Protein AF-A0A1F8QC48-F1 (afdb_monomer)

pLDDT: mean 89.79, std 5.6, range [53.59, 96.19]

Structure (mmCIF, N/CA/C/O backbone):
data_AF-A0A1F8QC48-F1
#
_entry.id   AF-A0A1F8QC48-F1
#
loop_
_atom_site.group_PDB
_atom_site.id
_atom_site.type_symbol
_atom_site.label_atom_id
_atom_site.label_alt_id
_atom_site.label_comp_id
_atom_site.label_asym_id
_atom_site.label_entity_id
_atom_site.label_seq_id
_atom_site.pdbx_PDB_ins_code
_atom_site.Cartn_x
_atom_site.Cartn_y
_atom_site.Cartn_z
_atom_site.occupancy
_atom_site.B_iso_or_equiv
_atom_site.auth_seq_id
_atom_site.auth_comp_id
_atom_site.auth_asym_id
_atom_site.auth_atom_id
_atom_site.pdbx_PDB_model_num
ATOM 1 N N . MET A 1 1 ? 34.885 3.445 -23.510 1.00 74.31 1 MET A N 1
ATOM 2 C CA . MET A 1 1 ? 33.562 4.084 -23.709 1.00 74.31 1 MET A CA 1
ATOM 3 C C . MET A 1 1 ? 32.478 3.073 -24.097 1.00 74.31 1 MET A C 1
ATOM 5 O O . MET A 1 1 ? 31.493 2.992 -23.378 1.00 74.31 1 MET A O 1
ATOM 9 N N . ARG A 1 2 ? 32.655 2.241 -25.141 1.00 81.25 2 ARG A N 1
ATOM 10 C CA . ARG A 1 2 ? 31.652 1.218 -25.532 1.00 81.25 2 ARG A CA 1
ATOM 11 C C . ARG A 1 2 ? 31.274 0.225 -24.419 1.00 81.25 2 ARG A C 1
ATOM 13 O O . ARG A 1 2 ? 30.098 -0.061 -24.255 1.00 81.25 2 ARG A O 1
ATOM 20 N N . LEU A 1 3 ? 32.240 -0.236 -23.617 1.00 87.62 3 LEU A N 1
ATOM 21 C CA . LEU A 1 3 ? 31.975 -1.124 -22.472 1.00 87.62 3 LEU A CA 1
ATOM 22 C C . LEU A 1 3 ? 31.043 -0.471 -21.433 1.00 87.62 3 LEU A C 1
ATOM 24 O O . LEU A 1 3 ? 30.074 -1.085 -21.007 1.0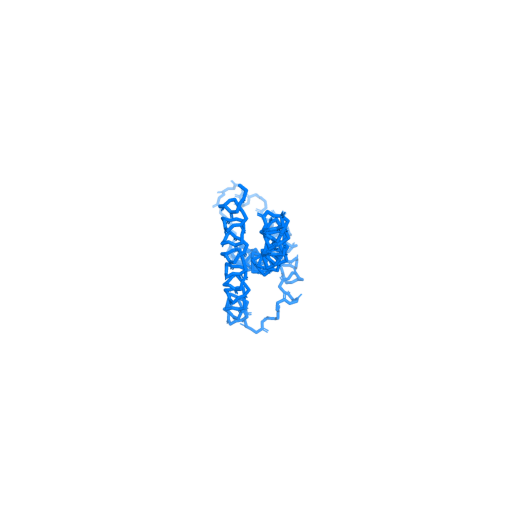0 87.62 3 LEU A O 1
ATOM 28 N N . LEU A 1 4 ? 31.294 0.797 -21.081 1.00 87.12 4 LEU A N 1
ATOM 29 C CA . LEU A 1 4 ? 30.434 1.564 -20.171 1.00 87.12 4 LEU A CA 1
ATOM 30 C C . LEU A 1 4 ? 29.016 1.715 -20.730 1.00 87.12 4 LEU A C 1
ATOM 32 O O . LEU A 1 4 ? 28.053 1.552 -19.993 1.00 87.12 4 LEU A O 1
ATOM 36 N N . ALA A 1 5 ? 28.881 1.961 -22.035 1.00 87.50 5 ALA A N 1
ATOM 37 C CA . ALA A 1 5 ? 27.582 2.058 -22.692 1.00 87.50 5 ALA A CA 1
ATOM 38 C C . ALA A 1 5 ? 26.765 0.759 -22.571 1.00 87.50 5 ALA A C 1
ATOM 40 O O . ALA A 1 5 ? 25.574 0.801 -22.273 1.00 87.50 5 ALA A O 1
ATOM 41 N N . VAL A 1 6 ? 27.418 -0.394 -22.753 1.00 90.62 6 VAL A N 1
ATOM 42 C CA . VAL A 1 6 ? 26.791 -1.714 -22.594 1.00 90.62 6 VAL A CA 1
ATOM 43 C C . VAL A 1 6 ? 26.379 -1.961 -21.144 1.00 90.62 6 VAL A C 1
ATOM 45 O O . VAL A 1 6 ? 25.253 -2.388 -20.906 1.00 90.62 6 VAL A O 1
ATOM 48 N N . ILE A 1 7 ? 27.238 -1.630 -20.175 1.00 92.19 7 ILE A N 1
ATOM 49 C CA . ILE A 1 7 ? 26.915 -1.757 -18.744 1.00 92.19 7 ILE A CA 1
ATOM 50 C C . ILE A 1 7 ? 25.687 -0.908 -18.388 1.00 92.19 7 ILE A C 1
ATOM 52 O O . ILE A 1 7 ? 24.760 -1.410 -17.759 1.00 92.19 7 ILE A O 1
ATOM 56 N N . VAL A 1 8 ? 25.639 0.348 -18.838 1.00 91.56 8 VAL A N 1
ATOM 57 C CA . VAL A 1 8 ? 24.503 1.254 -18.596 1.00 91.56 8 VAL A CA 1
ATOM 58 C C . VAL A 1 8 ? 23.207 0.706 -19.204 1.00 91.56 8 VAL A C 1
ATOM 60 O O . VAL A 1 8 ? 22.168 0.738 -18.547 1.00 91.56 8 VAL A O 1
ATOM 63 N N . MET A 1 9 ? 23.260 0.142 -20.417 1.00 90.88 9 MET A N 1
ATOM 64 C CA . MET A 1 9 ? 22.090 -0.493 -21.037 1.00 90.88 9 MET A CA 1
ATOM 65 C C . MET A 1 9 ? 21.607 -1.725 -20.261 1.00 90.88 9 MET A C 1
ATOM 67 O O . MET A 1 9 ? 20.402 -1.899 -20.102 1.00 90.88 9 MET A O 1
ATOM 71 N N . ILE A 1 10 ? 22.520 -2.562 -19.757 1.00 94.31 10 ILE A N 1
ATOM 72 C CA . ILE A 1 10 ? 22.164 -3.747 -18.958 1.00 94.31 10 ILE A CA 1
ATOM 73 C C . ILE A 1 10 ? 21.507 -3.334 -17.639 1.00 94.31 10 ILE A C 1
ATOM 75 O O . ILE A 1 10 ? 20.478 -3.898 -17.277 1.00 94.31 10 ILE A O 1
ATOM 79 N N . ILE A 1 11 ? 22.061 -2.333 -16.947 1.00 93.75 11 ILE A N 1
ATOM 80 C CA . ILE A 1 11 ? 21.463 -1.800 -15.714 1.00 93.75 11 ILE A CA 1
ATOM 81 C C . ILE A 1 11 ? 20.065 -1.248 -16.011 1.00 93.75 11 ILE A C 1
ATOM 83 O O . ILE A 1 11 ? 19.123 -1.575 -15.299 1.00 93.75 11 ILE A O 1
ATOM 87 N N . GLY A 1 12 ? 19.906 -0.488 -17.100 1.00 93.44 12 GLY A N 1
ATOM 88 C CA . GLY A 1 12 ? 18.601 0.024 -17.514 1.00 93.44 12 GLY A CA 1
ATOM 89 C C . GLY A 1 12 ? 17.578 -1.083 -17.782 1.00 93.44 12 GLY A C 1
ATOM 90 O O . GLY A 1 12 ? 16.456 -1.016 -17.285 1.00 93.44 12 GLY A O 1
ATOM 91 N N . LEU A 1 13 ? 17.970 -2.142 -18.498 1.00 94.62 13 LEU A N 1
ATOM 92 C CA . LEU A 1 13 ? 17.116 -3.313 -18.729 1.00 94.62 13 LEU A CA 1
ATOM 93 C C . LEU A 1 13 ? 16.735 -4.015 -17.421 1.00 94.62 13 LEU A C 1
ATOM 95 O O . LEU A 1 13 ? 15.569 -4.358 -17.236 1.00 94.62 13 LEU A O 1
ATOM 99 N N . ALA A 1 14 ? 17.689 -4.199 -16.507 1.00 94.88 14 ALA A N 1
ATOM 100 C CA . ALA A 1 14 ? 17.424 -4.797 -15.202 1.00 94.88 14 ALA A CA 1
ATOM 101 C C . ALA A 1 14 ? 16.421 -3.961 -14.388 1.00 94.88 14 ALA A C 1
ATOM 103 O O . ALA A 1 14 ? 15.485 -4.525 -13.824 1.00 94.88 14 ALA A O 1
ATOM 104 N N . SER A 1 15 ? 16.553 -2.630 -14.388 1.00 94.06 15 SER A N 1
ATOM 105 C CA . SER A 1 15 ? 15.592 -1.722 -13.747 1.00 94.06 15 SER A CA 1
ATOM 106 C C . SER A 1 15 ? 14.190 -1.835 -14.349 1.00 94.06 15 SER A C 1
ATOM 108 O O . SER A 1 15 ? 13.222 -1.905 -13.601 1.00 94.06 15 SER A O 1
ATOM 110 N N . VAL A 1 16 ? 14.056 -1.945 -15.678 1.00 95.06 16 VAL A N 1
ATOM 111 C CA . VAL A 1 16 ? 12.740 -2.161 -16.313 1.00 95.06 16 VAL A CA 1
ATOM 112 C C . VAL A 1 16 ? 12.116 -3.479 -15.857 1.00 95.06 16 VAL A C 1
ATOM 114 O O . VAL A 1 16 ? 10.941 -3.505 -15.493 1.00 95.06 16 VAL A O 1
ATOM 117 N N . VAL A 1 17 ? 12.888 -4.571 -15.852 1.00 95.44 17 VAL A N 1
ATOM 118 C CA . VAL A 1 17 ? 12.397 -5.889 -15.418 1.00 95.44 17 VAL A CA 1
ATOM 119 C C . VAL A 1 17 ? 11.942 -5.847 -13.960 1.00 95.44 17 VAL A C 1
ATOM 121 O O . VAL A 1 17 ? 10.846 -6.316 -13.652 1.00 95.44 17 VAL A O 1
ATOM 124 N N . LEU A 1 18 ? 12.742 -5.250 -13.073 1.00 93.31 18 LEU A N 1
ATOM 125 C CA . LEU A 1 18 ? 12.369 -5.075 -11.669 1.00 93.31 18 LEU A CA 1
ATOM 126 C C . LEU A 1 18 ? 11.097 -4.241 -11.535 1.00 93.31 18 LEU A C 1
ATOM 128 O O . LEU A 1 18 ? 10.172 -4.661 -10.842 1.00 93.31 18 LEU A O 1
ATOM 132 N N . GLY A 1 19 ? 10.998 -3.123 -12.251 1.00 92.56 19 GLY A N 1
ATOM 133 C CA . GLY A 1 19 ? 9.826 -2.264 -12.172 1.00 92.56 19 GLY A CA 1
ATOM 134 C C . GLY A 1 19 ? 8.532 -2.966 -12.597 1.00 92.56 19 GLY A C 1
ATOM 135 O O . GLY A 1 19 ? 7.502 -2.837 -11.933 1.00 92.56 19 GLY A O 1
ATOM 136 N N . VAL A 1 20 ? 8.595 -3.807 -13.634 1.00 93.62 20 VAL A N 1
ATOM 137 C CA . VAL A 1 20 ? 7.468 -4.664 -14.042 1.00 93.62 20 VAL A CA 1
ATOM 138 C C . VAL A 1 20 ? 7.088 -5.651 -12.931 1.00 93.62 20 VAL A C 1
ATOM 140 O O . VAL A 1 20 ? 5.905 -5.780 -12.609 1.00 93.62 20 VAL A O 1
ATOM 143 N N . ILE A 1 21 ? 8.068 -6.309 -12.303 1.00 93.81 21 ILE A N 1
ATOM 144 C CA . ILE A 1 21 ? 7.837 -7.239 -11.183 1.00 93.81 21 ILE A CA 1
ATOM 145 C C . ILE A 1 21 ? 7.149 -6.529 -10.007 1.00 93.81 21 ILE A C 1
ATOM 147 O O . ILE A 1 21 ? 6.188 -7.066 -9.452 1.00 93.81 21 ILE A O 1
ATOM 151 N N . PHE A 1 22 ? 7.590 -5.320 -9.649 1.00 89.88 22 PHE A N 1
ATOM 152 C CA . PHE A 1 22 ? 6.985 -4.528 -8.572 1.00 89.88 22 PHE A CA 1
ATOM 153 C C . PHE A 1 22 ? 5.521 -4.172 -8.855 1.00 89.88 22 PHE A C 1
ATOM 155 O O . PHE A 1 22 ? 4.685 -4.265 -7.955 1.00 89.88 22 PHE A O 1
ATOM 162 N N . ILE A 1 23 ? 5.176 -3.825 -10.100 1.00 91.50 23 ILE A N 1
ATOM 163 C CA . ILE A 1 23 ? 3.783 -3.544 -10.484 1.00 91.50 23 ILE A CA 1
ATOM 164 C C . ILE A 1 23 ? 2.910 -4.799 -10.358 1.00 91.50 23 ILE A C 1
ATOM 166 O O . ILE A 1 23 ? 1.800 -4.719 -9.824 1.00 91.50 23 ILE A O 1
ATOM 170 N N . PHE A 1 24 ? 3.397 -5.958 -10.813 1.00 90.19 24 PHE A N 1
ATOM 171 C CA . PHE A 1 24 ? 2.652 -7.215 -10.689 1.00 90.19 24 PHE A CA 1
ATOM 172 C C . PHE A 1 24 ? 2.457 -7.632 -9.230 1.00 90.19 24 PHE A C 1
ATOM 174 O O . PHE A 1 24 ? 1.340 -7.986 -8.850 1.00 90.19 24 PHE A O 1
ATOM 181 N N . GLN A 1 25 ? 3.498 -7.528 -8.399 1.00 89.44 25 GLN A N 1
ATOM 182 C CA . GLN A 1 25 ? 3.380 -7.790 -6.962 1.00 89.44 25 GLN A CA 1
ATOM 183 C C . GLN A 1 25 ? 2.395 -6.836 -6.286 1.00 89.44 25 GLN A C 1
ATOM 185 O O . GLN A 1 25 ? 1.575 -7.277 -5.486 1.00 89.44 25 GLN A O 1
ATOM 190 N N . ALA A 1 26 ? 2.410 -5.550 -6.643 1.00 88.56 26 ALA A N 1
ATOM 191 C CA . ALA A 1 26 ? 1.448 -4.593 -6.113 1.00 88.56 26 ALA A CA 1
ATOM 192 C C . ALA A 1 26 ? 0.003 -4.953 -6.495 1.00 88.56 26 ALA A C 1
ATOM 194 O O . ALA A 1 26 ? -0.896 -4.843 -5.668 1.00 88.56 26 ALA A O 1
ATOM 195 N N . ASN A 1 27 ? -0.248 -5.420 -7.720 1.00 88.25 27 ASN A N 1
ATOM 196 C CA . ASN A 1 27 ? -1.587 -5.881 -8.101 1.00 88.25 27 ASN A CA 1
ATOM 197 C C . ASN A 1 27 ? -2.035 -7.104 -7.297 1.00 88.25 27 ASN A C 1
ATOM 199 O O . ASN A 1 27 ? -3.165 -7.113 -6.814 1.00 88.25 27 ASN A O 1
ATOM 203 N N . ALA A 1 28 ? -1.158 -8.097 -7.134 1.00 88.25 28 ALA A N 1
ATOM 204 C CA . ALA A 1 28 ? -1.454 -9.281 -6.333 1.00 88.25 28 ALA A CA 1
ATOM 205 C C . ALA A 1 28 ? -1.753 -8.908 -4.871 1.00 88.25 28 ALA A C 1
ATOM 207 O O . ALA A 1 28 ? -2.786 -9.302 -4.339 1.00 88.25 28 ALA A O 1
ATOM 208 N N . GLY A 1 29 ? -0.915 -8.060 -4.264 1.00 86.44 29 GLY A N 1
ATOM 209 C CA . GLY A 1 29 ? -1.131 -7.574 -2.901 1.00 86.44 29 GLY A CA 1
ATOM 210 C C . GLY A 1 29 ? -2.408 -6.742 -2.753 1.00 86.44 29 GLY A C 1
ATOM 211 O O . GLY A 1 29 ? -3.086 -6.837 -1.737 1.00 86.44 29 GLY A O 1
ATOM 212 N N . ASN A 1 30 ? -2.790 -5.958 -3.767 1.00 89.06 30 ASN A N 1
ATOM 213 C CA . ASN A 1 30 ? -4.050 -5.211 -3.730 1.00 89.06 30 ASN A CA 1
ATOM 214 C C . ASN A 1 30 ? -5.263 -6.149 -3.701 1.00 89.06 30 ASN A C 1
ATOM 216 O O . ASN A 1 30 ? -6.215 -5.881 -2.976 1.00 89.06 30 ASN A O 1
ATOM 220 N N . GLN A 1 31 ? -5.225 -7.234 -4.479 1.00 87.38 31 GLN A N 1
ATOM 221 C CA . GLN A 1 31 ? -6.295 -8.229 -4.495 1.00 87.38 31 GLN A CA 1
ATOM 222 C C . GLN A 1 31 ? -6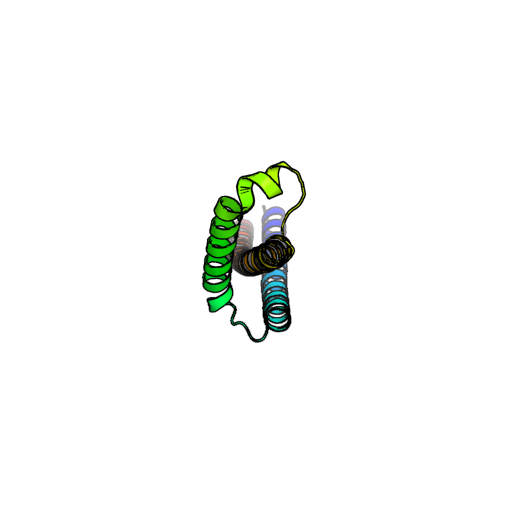.386 -8.970 -3.159 1.00 87.38 31 GLN A C 1
ATOM 224 O O . GLN A 1 31 ? -7.472 -9.093 -2.607 1.00 87.38 31 GLN A O 1
ATOM 229 N N . GLU A 1 32 ? -5.246 -9.377 -2.602 1.00 88.38 32 GLU A N 1
ATOM 230 C CA . GLU A 1 32 ? -5.201 -10.040 -1.298 1.00 88.38 32 GLU A CA 1
ATOM 231 C C . GLU A 1 32 ? -5.788 -9.157 -0.188 1.00 88.38 32 GLU A C 1
ATOM 233 O O . GLU A 1 32 ? -6.549 -9.634 0.651 1.00 88.38 32 GLU A O 1
ATOM 238 N N . ILE A 1 33 ? -5.497 -7.852 -0.208 1.00 88.06 33 ILE A N 1
ATOM 239 C CA . ILE A 1 33 ? -6.107 -6.908 0.733 1.00 88.06 33 ILE A CA 1
ATOM 240 C C . ILE A 1 33 ? -7.625 -6.876 0.557 1.00 88.06 33 ILE A C 1
ATOM 242 O O . ILE A 1 33 ? -8.322 -6.967 1.561 1.00 88.06 33 ILE A O 1
ATOM 246 N N . ILE A 1 34 ? -8.133 -6.758 -0.677 1.00 87.56 34 ILE A N 1
ATOM 247 C CA . ILE A 1 34 ? -9.581 -6.737 -0.969 1.00 87.56 34 ILE A CA 1
ATOM 248 C C . ILE A 1 34 ? -10.262 -7.976 -0.388 1.00 87.56 34 ILE A C 1
ATOM 250 O O . ILE A 1 34 ? -11.289 -7.855 0.281 1.00 87.56 34 ILE A O 1
ATOM 254 N N . ASP A 1 35 ? -9.662 -9.145 -0.593 1.00 88.62 35 ASP A N 1
ATOM 255 C CA . ASP A 1 35 ? -10.205 -10.413 -0.116 1.00 88.62 35 ASP A CA 1
ATOM 256 C C . ASP A 1 35 ? -10.224 -10.479 1.425 1.00 88.62 35 ASP A C 1
ATOM 258 O O . ASP A 1 35 ? -11.164 -11.016 2.010 1.00 88.62 35 ASP A O 1
ATOM 2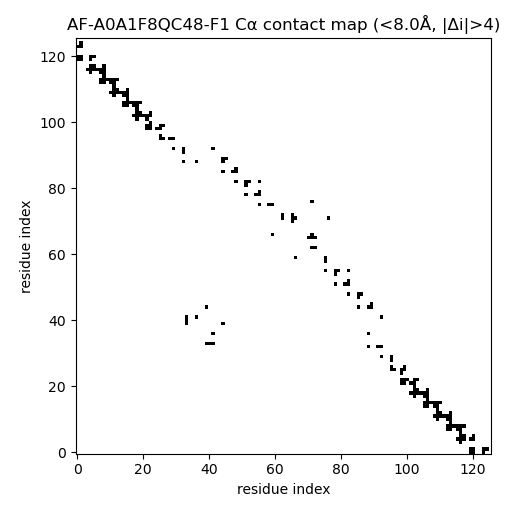62 N N . GLN A 1 36 ? -9.226 -9.891 2.098 1.00 86.25 36 GLN A N 1
ATOM 263 C CA . GLN A 1 36 ? -9.132 -9.864 3.565 1.00 86.25 36 GLN A CA 1
ATOM 264 C C . GLN A 1 36 ? -10.077 -8.860 4.236 1.00 86.25 36 GLN A C 1
ATOM 266 O O . GLN A 1 36 ? -10.467 -9.068 5.386 1.00 86.25 36 GLN A O 1
ATOM 271 N N . ILE A 1 37 ? -10.415 -7.757 3.564 1.00 85.88 37 ILE A N 1
ATOM 272 C CA . ILE A 1 37 ? -11.243 -6.688 4.148 1.00 85.88 37 ILE A CA 1
ATOM 273 C C . ILE A 1 37 ? -12.719 -6.800 3.788 1.00 85.88 37 ILE A C 1
ATOM 275 O O . ILE A 1 37 ? -13.528 -6.061 4.352 1.00 85.88 37 ILE A O 1
ATOM 279 N N . ALA A 1 38 ? -13.080 -7.695 2.866 1.00 82.88 38 ALA A N 1
ATOM 280 C CA . ALA A 1 38 ? -14.456 -7.898 2.448 1.00 82.88 38 ALA A CA 1
ATOM 281 C C . ALA A 1 38 ? -15.384 -8.110 3.668 1.00 82.88 38 ALA A C 1
ATOM 283 O O . ALA A 1 38 ? -15.057 -8.877 4.577 1.00 82.88 38 ALA A O 1
ATOM 284 N N . PRO A 1 39 ? -16.551 -7.440 3.715 1.00 84.00 39 PRO A N 1
ATOM 285 C CA . PRO A 1 39 ? -17.197 -6.695 2.629 1.00 84.00 39 PRO A CA 1
ATOM 286 C C . PRO A 1 39 ? -16.798 -5.208 2.527 1.00 84.00 39 PRO A C 1
ATOM 288 O O . PRO A 1 39 ? -17.436 -4.470 1.780 1.00 84.00 39 PRO A O 1
ATOM 291 N N . LEU A 1 40 ? -15.806 -4.738 3.288 1.00 85.25 40 LEU A N 1
ATOM 292 C CA . LEU A 1 40 ? -15.374 -3.339 3.261 1.00 85.25 40 LEU A CA 1
ATOM 293 C C . LEU A 1 40 ? -14.650 -3.013 1.943 1.00 85.25 40 LEU A C 1
ATOM 295 O O . LEU A 1 40 ? -13.814 -3.789 1.486 1.00 85.25 40 LEU A O 1
ATOM 299 N N . GLU A 1 41 ? -14.903 -1.847 1.348 1.00 87.31 41 GLU A N 1
ATOM 300 C CA . GLU A 1 41 ? -14.096 -1.377 0.216 1.00 87.31 41 GLU A CA 1
ATOM 301 C C . GLU A 1 41 ? -12.786 -0.728 0.694 1.00 87.31 41 GLU A C 1
ATOM 303 O O . GLU A 1 41 ? -12.744 -0.108 1.757 1.00 87.31 41 GLU A O 1
ATOM 308 N N . ILE A 1 42 ? -11.719 -0.782 -0.119 1.00 84.56 42 ILE A N 1
ATOM 309 C CA . ILE A 1 42 ? -10.430 -0.113 0.179 1.00 84.56 42 ILE A CA 1
ATOM 310 C C . ILE A 1 42 ? -10.629 1.379 0.493 1.00 84.56 42 ILE A C 1
ATOM 312 O O . ILE A 1 42 ? -9.971 1.916 1.382 1.00 84.56 42 ILE A O 1
ATOM 316 N N . SER A 1 43 ? -11.527 2.047 -0.236 1.00 86.19 43 SER A N 1
ATOM 317 C CA . SER A 1 43 ? -11.893 3.459 -0.052 1.00 86.19 43 SER A CA 1
ATOM 318 C C . SER A 1 43 ? -12.483 3.744 1.331 1.00 86.19 43 SER A C 1
ATOM 320 O O . SER A 1 43 ? -12.308 4.840 1.848 1.00 86.19 43 SER A O 1
ATOM 322 N N . GLN A 1 44 ? -13.143 2.759 1.939 1.00 90.00 44 GLN A N 1
ATOM 323 C CA . GLN A 1 44 ? -13.846 2.883 3.214 1.00 90.00 44 GLN A CA 1
ATOM 324 C C . GLN A 1 44 ? -12.973 2.503 4.414 1.00 90.00 44 GLN A C 1
ATOM 326 O O . GLN A 1 44 ? -13.359 2.761 5.552 1.00 90.00 44 GLN A O 1
ATOM 331 N N . VAL A 1 45 ? -11.807 1.880 4.194 1.00 90.19 45 VAL A N 1
ATOM 332 C CA . VAL A 1 45 ? -10.903 1.452 5.278 1.00 90.19 45 VAL A CA 1
ATOM 333 C C . VAL A 1 45 ? -10.447 2.639 6.121 1.00 90.19 45 VAL A C 1
ATOM 335 O O . VAL A 1 45 ? -10.356 2.513 7.339 1.00 90.19 45 VAL A O 1
ATOM 338 N N . GLU A 1 46 ? -10.176 3.784 5.494 1.00 89.81 46 GLU A N 1
ATOM 339 C CA . GLU A 1 46 ? -9.753 4.997 6.198 1.00 89.81 46 GLU A CA 1
ATOM 340 C C . GLU A 1 46 ? -10.876 5.570 7.064 1.00 89.81 46 GLU A C 1
ATOM 342 O O . GLU A 1 46 ? -10.698 5.682 8.275 1.00 89.81 46 GLU A O 1
ATOM 347 N N . ASP A 1 47 ? -12.060 5.789 6.489 1.00 91.75 47 ASP A N 1
ATOM 348 C CA . ASP A 1 47 ? -13.229 6.262 7.239 1.00 91.75 47 ASP A CA 1
ATOM 349 C C . ASP A 1 47 ? -13.585 5.310 8.389 1.00 91.75 47 ASP A C 1
ATOM 351 O O . ASP A 1 47 ? -13.934 5.734 9.495 1.00 91.75 47 ASP A O 1
ATOM 355 N N . ARG A 1 48 ? -13.481 3.996 8.153 1.00 91.44 48 ARG A N 1
ATOM 356 C CA . ARG A 1 48 ? -13.760 2.989 9.176 1.00 91.44 48 ARG A CA 1
ATOM 357 C C . ARG A 1 48 ? -12.710 2.993 10.280 1.00 91.44 48 ARG A C 1
ATOM 359 O O . ARG A 1 48 ? -13.072 2.831 11.444 1.00 91.44 48 ARG A O 1
ATOM 366 N N . TYR A 1 49 ? -11.440 3.175 9.928 1.00 92.81 49 TYR A N 1
ATOM 367 C CA . TYR A 1 49 ? -10.361 3.337 10.894 1.00 92.81 49 TYR A CA 1
ATOM 368 C C . TYR A 1 49 ? -10.614 4.562 11.776 1.00 92.81 49 TYR A C 1
ATOM 370 O O . TYR A 1 49 ? -10.606 4.416 12.993 1.00 92.81 49 TYR A O 1
ATOM 378 N N . ASP A 1 50 ? -10.928 5.719 11.191 1.00 93.31 50 ASP A N 1
ATOM 379 C CA . ASP A 1 50 ? -11.132 6.970 11.932 1.00 93.31 50 ASP A CA 1
ATOM 380 C C . ASP A 1 50 ? -12.343 6.893 12.879 1.00 93.31 50 ASP A C 1
ATOM 382 O O . ASP A 1 50 ? -12.289 7.362 14.018 1.00 93.31 50 ASP A O 1
ATOM 386 N N . GLN A 1 51 ? -13.422 6.219 12.464 1.00 93.88 51 GLN A N 1
ATOM 387 C CA . GLN A 1 51 ? -14.569 5.940 13.341 1.00 93.88 51 GLN A CA 1
ATOM 388 C C . GLN A 1 51 ? -14.186 5.073 14.549 1.00 93.88 51 GLN A C 1
ATOM 390 O O . GLN A 1 51 ? -14.601 5.341 15.683 1.00 93.88 51 GLN A O 1
ATOM 395 N N . VAL A 1 52 ? -13.420 4.005 14.311 1.00 93.12 52 VAL A N 1
ATOM 396 C CA . VAL A 1 52 ? -12.975 3.090 15.369 1.00 93.12 52 VAL A CA 1
ATOM 397 C C . VAL A 1 52 ? -11.968 3.792 16.283 1.00 93.12 52 VAL A C 1
ATOM 399 O O . VAL A 1 52 ? -12.070 3.657 17.498 1.00 93.12 52 VAL A O 1
ATOM 402 N N . ASP A 1 53 ? -11.060 4.596 15.731 1.00 94.88 53 ASP A N 1
ATOM 403 C CA . ASP A 1 53 ? -10.088 5.420 16.459 1.00 94.88 53 ASP A CA 1
ATOM 404 C C . ASP A 1 53 ? -10.785 6.378 17.435 1.00 94.88 53 ASP A C 1
ATOM 406 O O . ASP A 1 53 ? -10.499 6.363 18.635 1.00 94.88 53 ASP A O 1
ATOM 410 N N . ALA A 1 54 ? -11.795 7.105 16.950 1.00 94.19 54 ALA A N 1
ATOM 411 C CA . ALA A 1 54 ? -12.615 7.982 17.779 1.00 94.19 54 ALA A CA 1
ATOM 412 C C . ALA A 1 54 ? -13.341 7.213 18.897 1.00 94.19 54 ALA A C 1
ATOM 414 O O . ALA A 1 54 ? -13.420 7.690 20.030 1.00 94.19 54 ALA A O 1
ATOM 415 N N . THR A 1 55 ? -13.831 6.003 18.608 1.00 92.50 55 THR A N 1
ATOM 416 C CA . THR A 1 55 ? -14.490 5.141 19.605 1.00 92.50 55 THR A CA 1
ATOM 417 C C . THR A 1 55 ? -13.505 4.657 20.673 1.00 92.50 55 THR A C 1
ATOM 419 O O . THR A 1 55 ? -13.835 4.656 21.860 1.00 92.50 55 THR A O 1
ATOM 422 N N . VAL A 1 56 ? -12.278 4.284 20.286 1.00 92.00 56 VAL A N 1
ATOM 423 C CA . VAL A 1 56 ? -11.217 3.916 21.238 1.00 92.00 56 VAL A CA 1
ATOM 424 C C . VAL A 1 56 ? -10.885 5.090 22.151 1.00 92.00 56 VAL A C 1
ATOM 426 O O . VAL A 1 56 ? -10.778 4.890 23.360 1.00 92.00 56 VAL A O 1
ATOM 429 N N . GLU A 1 57 ? -10.751 6.307 21.618 1.00 93.19 57 GLU A N 1
ATOM 430 C CA . GLU A 1 57 ? -10.423 7.473 22.447 1.00 93.19 57 GLU A CA 1
ATOM 431 C C . GLU A 1 57 ? -11.567 7.820 23.415 1.00 93.19 57 GLU A C 1
ATOM 433 O O . GLU A 1 57 ? -11.314 8.123 24.581 1.00 93.19 57 GLU A O 1
ATOM 438 N N . GLN A 1 58 ? -12.828 7.672 22.991 1.00 92.25 58 GLN A N 1
ATOM 439 C CA . GLN A 1 58 ? -13.984 7.814 23.884 1.00 92.25 58 GLN A CA 1
ATOM 440 C C . GLN A 1 58 ? -13.962 6.789 25.026 1.00 92.25 58 GLN A C 1
ATOM 442 O O . GLN A 1 58 ? -14.113 7.163 26.192 1.00 92.25 58 GLN A O 1
ATOM 447 N N . LEU A 1 59 ? -13.728 5.508 24.716 1.00 90.75 59 LEU A N 1
ATOM 448 C CA . LEU A 1 59 ? -13.636 4.448 25.727 1.00 90.75 59 LEU A CA 1
ATOM 449 C C . LEU A 1 59 ? -12.444 4.657 26.661 1.00 90.75 59 LEU A C 1
ATOM 451 O O . LEU A 1 59 ? -12.550 4.424 27.859 1.00 90.75 59 LEU A O 1
ATOM 455 N N . LYS A 1 60 ? -11.324 5.156 26.141 1.00 89.31 60 LYS A N 1
ATOM 456 C CA . LYS A 1 60 ? -10.133 5.456 26.934 1.00 89.31 60 LYS A CA 1
ATOM 457 C C . LYS A 1 60 ? -10.379 6.553 27.966 1.00 89.31 60 LYS A C 1
ATOM 459 O O . LYS A 1 60 ? -9.912 6.432 29.097 1.00 89.31 60 LYS A O 1
ATOM 464 N N . VAL A 1 61 ? -11.119 7.601 27.599 1.00 90.69 61 VAL A N 1
ATOM 465 C CA . VAL A 1 61 ? -11.531 8.651 28.544 1.00 90.69 61 VAL A CA 1
ATOM 466 C C . VAL A 1 61 ? -12.529 8.094 29.562 1.00 90.69 61 VAL A C 1
ATOM 468 O O . VAL A 1 61 ? -12.382 8.350 30.756 1.00 90.69 61 VAL A O 1
ATOM 471 N N . ALA A 1 62 ? -13.506 7.300 29.116 1.00 89.56 62 ALA A N 1
ATOM 472 C CA . ALA A 1 62 ? -14.529 6.723 29.988 1.00 89.56 62 ALA A CA 1
ATOM 473 C C . ALA A 1 62 ? -13.961 5.710 31.002 1.00 89.56 62 ALA A C 1
ATOM 475 O O . ALA A 1 62 ? -14.390 5.676 32.154 1.00 89.56 62 ALA A O 1
ATOM 476 N N . GLU A 1 63 ? -12.980 4.902 30.596 1.00 87.75 63 GLU A N 1
ATOM 477 C CA . GLU A 1 63 ? -12.418 3.802 31.390 1.00 87.75 63 GLU A CA 1
ATOM 478 C C . GLU A 1 63 ? -11.078 4.143 32.054 1.00 87.75 63 GLU A C 1
ATOM 480 O O . GLU A 1 63 ? -10.441 3.262 32.630 1.00 87.75 63 GLU A O 1
ATOM 485 N N . GLY A 1 64 ? -10.628 5.402 32.002 1.00 83.69 64 GLY A N 1
ATOM 486 C CA . GLY A 1 64 ? -9.257 5.805 32.342 1.00 83.69 64 GLY A CA 1
ATOM 487 C C . GLY A 1 64 ? -8.694 5.228 33.651 1.00 83.69 64 GLY A C 1
ATOM 488 O O . GLY A 1 64 ? -7.537 4.814 33.682 1.00 83.69 64 GLY A O 1
ATOM 489 N N . ALA A 1 65 ? -9.501 5.119 34.711 1.00 82.38 65 ALA A N 1
ATOM 490 C CA . ALA A 1 65 ? -9.080 4.507 35.977 1.00 82.38 65 ALA A CA 1
ATOM 491 C C . ALA A 1 65 ? -8.908 2.975 35.893 1.00 82.38 65 ALA A C 1
ATOM 493 O O . ALA A 1 65 ? -7.955 2.425 36.441 1.00 82.38 65 ALA A O 1
ATOM 494 N N . ALA A 1 66 ? -9.799 2.282 35.179 1.00 84.06 66 ALA A N 1
ATOM 495 C CA . ALA A 1 66 ? -9.735 0.835 34.972 1.00 84.06 66 ALA A CA 1
ATOM 496 C C . ALA A 1 66 ? -8.563 0.445 34.054 1.00 84.06 66 ALA A C 1
ATOM 498 O O . ALA A 1 66 ? -7.870 -0.540 34.314 1.00 84.06 66 ALA A O 1
ATOM 499 N N . LEU A 1 67 ? -8.278 1.273 33.043 1.00 83.00 67 LEU A N 1
ATOM 500 C CA . LEU A 1 67 ? -7.110 1.120 32.173 1.00 83.00 67 LEU A CA 1
ATOM 501 C C . LEU A 1 67 ? -5.794 1.286 32.939 1.00 83.00 67 LEU A C 1
ATOM 503 O O . LEU A 1 67 ? -4.887 0.474 32.773 1.00 83.00 67 LEU A O 1
ATOM 507 N N . GLN A 1 68 ? -5.695 2.294 33.811 1.00 85.44 68 GLN A N 1
ATOM 508 C CA . GLN A 1 68 ? -4.513 2.498 34.660 1.00 85.44 68 GLN A CA 1
ATOM 509 C C . GLN A 1 68 ? -4.309 1.362 35.667 1.00 85.44 68 GLN A C 1
ATOM 511 O O . GLN A 1 68 ? -3.174 1.012 35.977 1.00 85.44 68 GLN A O 1
ATOM 516 N N . ALA A 1 69 ? -5.399 0.755 36.139 1.00 88.31 69 ALA A N 1
ATOM 517 C CA . ALA A 1 69 ? -5.363 -0.420 37.002 1.00 88.31 69 ALA A CA 1
ATOM 518 C C . ALA A 1 69 ? -5.069 -1.735 36.248 1.00 88.31 69 ALA A C 1
ATOM 520 O O . ALA A 1 69 ? -5.02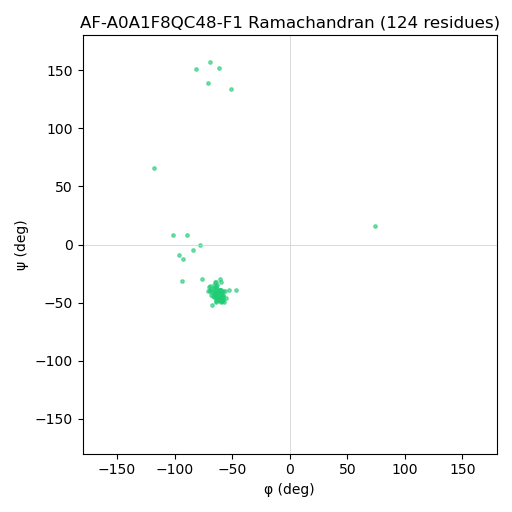5 -2.791 36.877 1.00 88.31 69 ALA A O 1
ATOM 521 N N . GLY A 1 70 ? -4.885 -1.697 34.921 1.00 87.25 70 GLY A N 1
ATOM 522 C CA . GLY A 1 70 ? -4.603 -2.878 34.100 1.00 87.25 70 GLY A CA 1
ATOM 523 C C . GLY A 1 70 ? -5.805 -3.799 33.870 1.00 87.25 70 GLY A C 1
ATOM 524 O O . GLY A 1 70 ? -5.617 -4.928 33.427 1.00 87.25 70 GLY A O 1
ATOM 525 N N . ASN A 1 71 ? -7.026 -3.325 34.136 1.00 89.19 71 ASN A N 1
ATOM 526 C CA . ASN A 1 71 ? -8.275 -4.077 33.985 1.00 89.19 71 ASN A CA 1
ATOM 527 C C . ASN A 1 71 ? -9.196 -3.413 32.938 1.00 89.19 71 ASN A C 1
ATOM 529 O O . ASN A 1 71 ? -10.254 -2.893 33.301 1.00 89.19 71 ASN A O 1
ATOM 533 N N . PRO A 1 72 ? -8.799 -3.375 31.648 1.00 88.50 72 PRO A N 1
ATOM 534 C CA . PRO A 1 72 ? -9.628 -2.828 30.574 1.00 88.50 72 PRO A CA 1
ATOM 535 C C . PRO A 1 72 ? -10.941 -3.601 30.424 1.00 88.50 72 PRO A C 1
ATOM 537 O O . PRO A 1 72 ? -10.992 -4.809 30.671 1.00 88.50 72 PRO A O 1
ATOM 540 N N . SER A 1 73 ? -11.991 -2.937 29.939 1.00 90.62 73 SER A N 1
ATOM 541 C CA . SER A 1 73 ? -13.210 -3.648 29.559 1.00 90.62 73 SER A CA 1
ATOM 542 C C . SER A 1 73 ? -12.998 -4.515 28.311 1.00 90.62 73 SER A C 1
ATOM 544 O O . SER A 1 73 ? -12.158 -4.241 27.447 1.00 90.62 73 SER A O 1
ATOM 546 N N . ASN A 1 74 ? -13.842 -5.538 28.161 1.00 89.81 74 ASN A N 1
ATOM 547 C CA . ASN A 1 74 ? -13.879 -6.354 26.945 1.00 89.81 74 ASN A CA 1
ATOM 548 C C . ASN A 1 74 ? -14.212 -5.516 25.698 1.00 89.81 74 ASN A C 1
ATOM 550 O O . ASN A 1 74 ? -13.706 -5.808 24.616 1.00 89.81 74 ASN A O 1
ATOM 554 N N . SER A 1 75 ? -15.027 -4.463 25.841 1.00 88.81 75 SER A N 1
ATOM 555 C CA . SER A 1 75 ? -15.329 -3.527 24.753 1.00 88.81 75 SER A CA 1
ATOM 556 C C . SER A 1 75 ? -14.096 -2.740 24.319 1.00 88.81 75 SER A C 1
ATOM 558 O O . SER A 1 75 ? -13.827 -2.664 23.122 1.00 88.81 75 SER A O 1
ATOM 560 N N . TYR A 1 76 ? -13.310 -2.215 25.262 1.00 89.75 76 TYR A N 1
ATOM 561 C CA . TYR A 1 76 ? -12.072 -1.507 24.941 1.00 89.75 76 TYR A CA 1
ATOM 562 C C . TYR A 1 76 ? -11.078 -2.424 24.222 1.00 89.75 76 TYR A C 1
ATOM 564 O O . TYR A 1 76 ? -10.534 -2.048 23.184 1.00 89.75 76 TYR A O 1
ATOM 572 N N . LEU A 1 77 ? -10.887 -3.651 24.720 1.00 90.50 77 LEU A N 1
ATOM 573 C CA . LEU A 1 77 ? -10.003 -4.635 24.088 1.00 90.50 77 LEU A CA 1
ATOM 574 C C . LEU A 1 77 ? -10.451 -4.990 22.667 1.00 90.50 77 LEU A C 1
ATOM 576 O O . LEU A 1 77 ? -9.624 -5.019 21.756 1.00 90.50 77 LEU A O 1
ATOM 580 N N . TYR A 1 78 ? -11.749 -5.220 22.464 1.00 91.44 78 TYR A N 1
ATOM 581 C CA . TYR A 1 78 ? -12.295 -5.570 21.156 1.00 91.44 78 TYR A CA 1
ATOM 582 C C . TYR A 1 78 ? -12.127 -4.437 20.134 1.00 91.44 78 TYR A C 1
ATOM 584 O O . TYR A 1 78 ? -11.614 -4.658 19.036 1.00 91.44 78 TYR A O 1
ATOM 592 N N . VAL A 1 79 ? -12.510 -3.209 20.497 1.00 92.25 79 VAL A N 1
ATOM 593 C CA . VAL A 1 79 ? -12.424 -2.047 19.595 1.00 92.25 79 VAL A CA 1
ATOM 594 C C . VAL A 1 79 ? -10.959 -1.661 19.345 1.00 92.25 79 VAL A C 1
ATOM 596 O O . VAL A 1 79 ? -10.592 -1.325 18.221 1.00 92.25 79 VAL A O 1
ATOM 599 N N . SER A 1 80 ? -10.088 -1.793 20.349 1.00 91.19 80 SER A N 1
ATOM 600 C CA . SER A 1 80 ? -8.637 -1.622 20.193 1.00 91.19 80 SER A CA 1
ATOM 601 C C . SER A 1 80 ? -8.041 -2.637 19.210 1.00 91.19 80 SER A C 1
ATOM 603 O O . SER A 1 80 ? -7.322 -2.252 18.288 1.00 91.19 80 SER A O 1
ATOM 605 N N . ALA A 1 81 ? -8.398 -3.920 19.327 1.00 92.06 81 ALA A N 1
ATOM 606 C CA . ALA A 1 81 ? -7.955 -4.946 18.384 1.00 92.06 81 ALA A CA 1
ATOM 607 C C . ALA A 1 81 ? -8.451 -4.663 16.955 1.00 92.06 81 ALA A C 1
ATOM 609 O O . ALA A 1 81 ? -7.691 -4.800 15.993 1.00 92.06 81 ALA A O 1
ATOM 610 N N . GLN A 1 82 ? -9.698 -4.202 16.813 1.00 91.56 82 GLN A N 1
ATOM 611 C CA . GLN A 1 82 ? -10.245 -3.774 15.527 1.00 91.56 82 GLN A CA 1
ATOM 612 C C . GLN A 1 82 ? -9.466 -2.588 14.940 1.00 91.56 82 GLN A C 1
ATOM 614 O O . GLN A 1 82 ? -9.127 -2.614 13.756 1.00 91.56 82 GLN A O 1
ATOM 619 N N . ARG A 1 83 ? -9.119 -1.584 15.758 1.00 92.50 83 ARG A N 1
ATOM 620 C CA . ARG A 1 83 ? -8.272 -0.450 15.353 1.00 92.50 83 ARG A CA 1
ATOM 621 C C . ARG A 1 83 ? -6.917 -0.929 14.845 1.00 92.50 83 ARG A C 1
ATOM 623 O O . ARG A 1 83 ? -6.473 -0.487 13.790 1.00 92.50 83 ARG A O 1
ATOM 630 N N . THR A 1 84 ? -6.267 -1.842 15.566 1.00 92.38 84 THR A N 1
ATOM 631 C CA . THR A 1 84 ? -4.974 -2.405 15.156 1.00 92.38 84 THR A CA 1
ATOM 632 C C . THR A 1 84 ? -5.085 -3.147 13.830 1.00 92.38 84 THR A C 1
ATOM 634 O O . THR A 1 84 ? -4.278 -2.903 12.939 1.00 92.38 84 THR A O 1
ATOM 637 N N . SER A 1 85 ? -6.096 -4.002 13.665 1.00 90.00 85 SER A N 1
ATOM 638 C CA . SER A 1 85 ? -6.323 -4.728 12.412 1.00 90.00 85 SER A CA 1
ATOM 639 C C . SER A 1 85 ? -6.535 -3.773 11.232 1.00 90.00 85 SER A C 1
ATOM 641 O O . SER A 1 85 ? -5.830 -3.882 10.232 1.00 90.00 85 SER A O 1
ATOM 643 N N . LEU A 1 86 ? -7.410 -2.773 11.378 1.00 91.31 86 LEU A N 1
ATOM 644 C CA . LEU A 1 86 ? -7.644 -1.759 10.344 1.0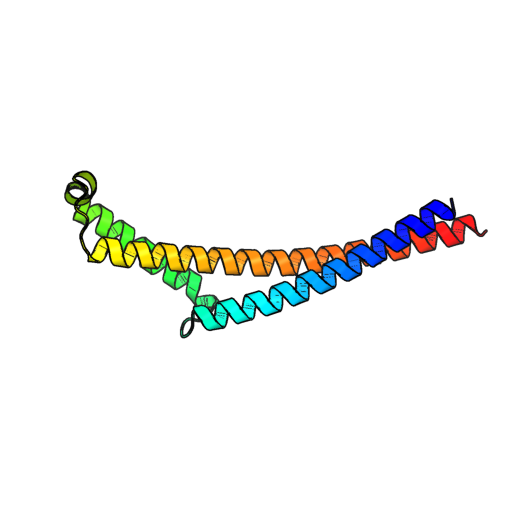0 91.31 86 LEU A CA 1
ATOM 645 C C . LEU A 1 86 ? -6.397 -0.908 10.068 1.00 91.31 86 LEU A C 1
ATOM 647 O O . LEU A 1 86 ? -6.133 -0.559 8.920 1.00 91.31 86 LEU A O 1
ATOM 651 N N . GLY A 1 87 ? -5.602 -0.602 11.096 1.00 92.12 87 GLY A N 1
ATOM 652 C CA . GLY A 1 87 ? -4.333 0.111 10.952 1.00 92.12 87 GLY A CA 1
ATOM 653 C C . GLY A 1 87 ? -3.304 -0.682 10.143 1.00 92.12 87 GLY A C 1
ATOM 654 O O . GLY A 1 87 ? -2.643 -0.122 9.266 1.00 92.12 87 GLY A O 1
ATOM 655 N N . LEU A 1 88 ? -3.210 -1.996 10.374 1.00 90.88 88 LEU A N 1
ATOM 656 C CA . LEU A 1 88 ? -2.373 -2.897 9.574 1.00 90.88 88 LEU A CA 1
ATOM 657 C C . LEU A 1 88 ? -2.848 -2.943 8.120 1.00 90.88 88 LEU A C 1
ATOM 659 O O . LEU A 1 88 ? -2.042 -2.786 7.204 1.00 90.88 88 LEU A O 1
ATOM 663 N N . THR A 1 89 ? -4.154 -3.071 7.900 1.00 90.56 89 THR A N 1
ATOM 664 C CA . THR A 1 89 ? -4.753 -3.017 6.565 1.00 90.56 89 THR A CA 1
ATOM 665 C C . THR A 1 89 ? -4.449 -1.696 5.853 1.00 90.56 89 THR A C 1
ATOM 667 O O . THR A 1 89 ? -3.998 -1.711 4.707 1.00 90.56 89 THR A O 1
ATOM 670 N N . LYS A 1 90 ? -4.636 -0.548 6.520 1.00 91.62 90 LYS A N 1
ATOM 671 C CA . LYS A 1 90 ? -4.325 0.787 5.977 1.00 91.62 90 LYS A CA 1
ATOM 672 C C 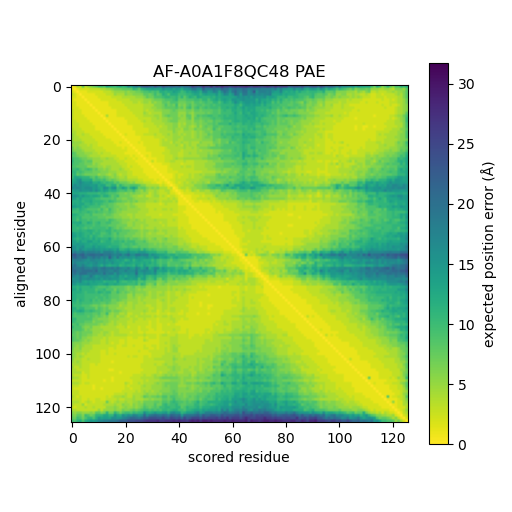. LYS A 1 90 ? -2.850 0.894 5.579 1.00 91.62 90 LYS A C 1
ATOM 674 O O . LYS A 1 90 ? -2.539 1.381 4.493 1.00 91.62 90 LYS A O 1
ATOM 679 N N . SER A 1 91 ? -1.951 0.385 6.422 1.00 92.06 91 SER A N 1
ATOM 680 C CA . SER A 1 91 ? -0.514 0.320 6.134 1.00 92.06 91 SER A CA 1
ATOM 681 C C . SER A 1 91 ? -0.209 -0.552 4.911 1.00 92.06 91 SER A C 1
ATOM 683 O O . SER A 1 91 ? 0.504 -0.121 4.005 1.00 92.06 91 SER A O 1
ATOM 685 N N . ASN A 1 92 ? -0.821 -1.735 4.813 1.00 90.06 92 ASN A N 1
ATOM 686 C CA . ASN A 1 92 ? -0.650 -2.636 3.672 1.00 90.06 92 ASN A CA 1
ATOM 687 C C . ASN A 1 92 ? -1.152 -2.010 2.360 1.00 90.06 92 ASN A C 1
ATOM 689 O O . ASN A 1 92 ? -0.462 -2.106 1.344 1.00 90.06 92 ASN A O 1
ATOM 693 N N . ILE A 1 93 ? -2.285 -1.294 2.380 1.00 90.44 93 ILE A N 1
ATOM 694 C CA . ILE A 1 93 ? -2.773 -0.515 1.225 1.00 90.44 93 ILE A CA 1
ATOM 695 C C . ILE A 1 93 ? -1.722 0.519 0.801 1.00 90.44 93 ILE A C 1
ATOM 697 O O . ILE A 1 93 ? -1.436 0.673 -0.391 1.00 90.44 93 ILE A O 1
ATOM 701 N N . GLY A 1 94 ? -1.128 1.221 1.770 1.00 89.94 94 GLY A N 1
ATOM 702 C CA . GLY A 1 94 ? -0.037 2.167 1.536 1.00 89.94 94 GLY A CA 1
ATOM 703 C C . GLY A 1 94 ? 1.186 1.507 0.897 1.00 89.94 94 GLY A C 1
ATOM 704 O O . GLY A 1 94 ? 1.678 1.991 -0.123 1.00 89.94 94 GLY A O 1
ATOM 705 N N . ASN A 1 95 ? 1.628 0.368 1.431 1.00 91.00 95 ASN A N 1
ATOM 706 C CA . ASN A 1 95 ? 2.775 -0.385 0.920 1.00 91.00 95 ASN A CA 1
ATOM 707 C C . ASN A 1 95 ? 2.55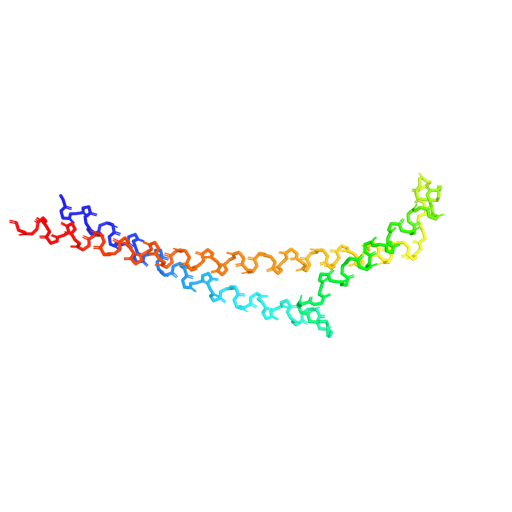1 -0.881 -0.510 1.00 91.00 95 ASN A C 1
ATOM 709 O O . ASN A 1 95 ? 3.440 -0.760 -1.350 1.00 91.00 95 ASN A O 1
ATOM 713 N N . VAL A 1 96 ? 1.352 -1.374 -0.819 1.00 92.06 96 VAL A N 1
ATOM 714 C CA . VAL A 1 96 ? 0.980 -1.793 -2.175 1.00 92.06 96 VAL A CA 1
ATOM 715 C C . VAL A 1 96 ? 1.010 -0.613 -3.151 1.00 92.06 96 VAL A C 1
ATOM 717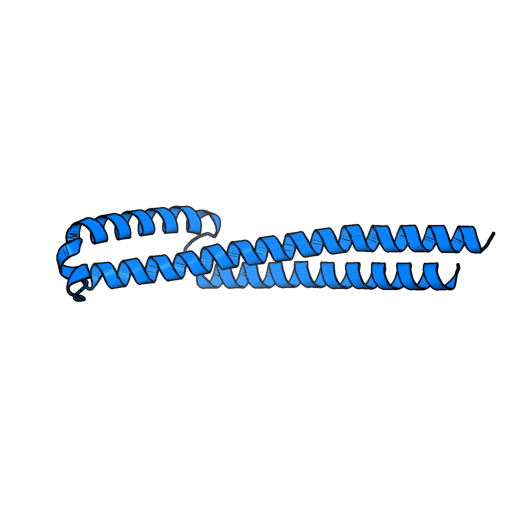 O O . VAL A 1 96 ? 1.575 -0.722 -4.244 1.00 92.06 96 VAL A O 1
ATOM 720 N N . LYS A 1 97 ? 0.462 0.546 -2.760 1.00 91.06 97 LYS A N 1
ATOM 721 C CA . LYS A 1 97 ? 0.538 1.773 -3.573 1.00 91.06 97 LYS A CA 1
ATOM 722 C C . LYS A 1 97 ? 1.988 2.218 -3.788 1.00 91.06 97 LYS A C 1
ATOM 724 O O . LYS A 1 97 ? 2.348 2.570 -4.912 1.00 91.06 97 LYS A O 1
ATOM 729 N N . ALA A 1 98 ? 2.818 2.168 -2.747 1.00 90.81 98 ALA A N 1
ATOM 730 C CA . ALA A 1 98 ? 4.236 2.511 -2.824 1.00 90.81 98 ALA A CA 1
ATOM 731 C C . ALA A 1 98 ? 5.011 1.550 -3.739 1.00 90.81 98 ALA A C 1
ATOM 733 O O . ALA A 1 98 ? 5.769 2.004 -4.591 1.00 90.81 98 ALA A O 1
ATOM 734 N N . ALA A 1 99 ? 4.768 0.241 -3.639 1.00 91.81 99 ALA A N 1
ATOM 735 C CA . ALA A 1 99 ? 5.368 -0.760 -4.518 1.00 91.81 99 ALA A CA 1
ATOM 736 C C . ALA A 1 99 ? 5.007 -0.511 -5.989 1.00 91.81 99 ALA A C 1
ATOM 738 O O . ALA A 1 99 ? 5.887 -0.525 -6.850 1.00 91.81 99 ALA A O 1
ATOM 739 N N . ARG A 1 100 ? 3.737 -0.190 -6.283 1.00 92.62 100 ARG A N 1
ATOM 740 C CA . ARG A 1 100 ? 3.316 0.191 -7.641 1.00 92.62 100 ARG A CA 1
ATOM 741 C C . ARG A 1 100 ? 4.044 1.447 -8.125 1.00 92.62 100 ARG A C 1
ATOM 743 O O . ARG A 1 100 ? 4.504 1.474 -9.262 1.00 92.62 100 ARG A O 1
ATOM 750 N N . MET A 1 101 ? 4.145 2.473 -7.278 1.00 94.38 101 MET A N 1
ATOM 751 C CA . MET A 1 101 ? 4.830 3.723 -7.618 1.00 94.38 101 MET A CA 1
ATOM 752 C C . MET A 1 101 ? 6.317 3.491 -7.904 1.00 94.38 101 MET A C 1
ATOM 754 O O . MET A 1 101 ? 6.811 3.933 -8.938 1.00 94.38 101 MET A O 1
ATOM 758 N N . ASN A 1 102 ? 7.008 2.746 -7.040 1.00 92.12 102 ASN A N 1
ATOM 759 C CA . ASN A 1 102 ? 8.411 2.387 -7.239 1.00 92.12 102 ASN A CA 1
ATOM 760 C C . ASN A 1 102 ? 8.600 1.605 -8.539 1.00 92.12 102 ASN A C 1
ATOM 762 O O . ASN A 1 102 ? 9.496 1.926 -9.311 1.00 92.12 102 ASN A O 1
ATOM 766 N N . GLY A 1 103 ? 7.701 0.665 -8.846 1.00 92.50 103 GLY A N 1
ATOM 767 C CA . GLY A 1 103 ? 7.753 -0.063 -10.109 1.00 92.50 103 GLY A CA 1
ATOM 768 C C . GLY A 1 103 ? 7.634 0.840 -11.343 1.00 92.50 103 GLY A C 1
ATOM 769 O O . GLY A 1 103 ? 8.362 0.659 -12.317 1.00 92.50 103 GLY A O 1
ATOM 770 N N . ILE A 1 104 ? 6.773 1.863 -11.295 1.00 93.88 104 ILE A N 1
ATOM 771 C CA . ILE A 1 104 ? 6.665 2.871 -12.364 1.00 93.88 104 ILE A CA 1
ATOM 772 C C . ILE A 1 104 ? 7.964 3.680 -12.484 1.00 93.88 104 ILE A C 1
ATOM 774 O O . ILE A 1 104 ? 8.466 3.868 -13.593 1.00 93.88 104 ILE A O 1
ATOM 778 N N . VAL A 1 105 ? 8.516 4.145 -11.361 1.00 94.44 105 VAL A N 1
ATOM 779 C CA . VAL A 1 105 ? 9.772 4.913 -11.335 1.00 94.44 105 VAL A CA 1
ATOM 780 C C . VAL A 1 105 ? 10.926 4.093 -11.914 1.00 94.44 105 VAL A C 1
ATOM 782 O O . VAL A 1 105 ? 11.656 4.595 -12.769 1.00 94.44 105 VAL A O 1
ATOM 785 N N . ASP A 1 106 ? 11.044 2.825 -11.527 1.00 93.69 106 ASP A N 1
ATOM 786 C CA . ASP A 1 106 ? 12.075 1.908 -12.017 1.00 93.69 106 ASP A CA 1
ATOM 787 C C . ASP A 1 106 ? 11.978 1.684 -13.530 1.00 93.69 106 ASP A C 1
ATOM 789 O O . ASP A 1 106 ? 13.001 1.667 -14.219 1.00 93.69 106 ASP A O 1
ATOM 793 N N . ILE A 1 107 ? 10.761 1.588 -14.077 1.00 94.75 107 ILE A N 1
ATOM 794 C CA . ILE A 1 107 ? 10.555 1.503 -15.529 1.00 94.75 107 ILE A CA 1
ATOM 795 C C . ILE A 1 107 ? 11.018 2.790 -16.214 1.00 94.75 107 ILE A C 1
ATOM 797 O O . ILE A 1 107 ? 11.758 2.723 -17.195 1.00 94.75 107 ILE A O 1
ATOM 801 N N . VAL A 1 108 ? 10.613 3.961 -15.715 1.00 96.19 108 VAL A N 1
ATOM 802 C CA . VAL A 1 108 ? 10.971 5.253 -16.327 1.00 96.19 108 VAL A CA 1
ATOM 803 C C . VAL A 1 108 ? 12.486 5.467 -16.307 1.00 96.19 108 VAL A C 1
ATOM 805 O O . VAL A 1 108 ? 13.078 5.800 -17.338 1.00 96.19 108 VAL A O 1
ATOM 808 N N . LEU A 1 109 ? 13.131 5.227 -15.162 1.00 94.06 109 LEU A N 1
ATOM 809 C CA . LEU A 1 109 ? 14.585 5.318 -15.030 1.00 94.06 109 LEU A CA 1
ATOM 810 C C . LEU A 1 109 ? 15.291 4.269 -15.891 1.00 94.06 109 LEU A C 1
ATOM 812 O O . LEU A 1 109 ? 16.261 4.593 -16.575 1.00 94.06 109 LEU A O 1
ATOM 816 N N . GLY A 1 110 ? 14.783 3.037 -15.912 1.00 94.69 110 GLY A N 1
ATOM 817 C CA . GLY A 1 110 ? 15.330 1.949 -16.710 1.00 94.69 110 GLY A CA 1
ATOM 818 C C . GLY A 1 110 ? 15.311 2.254 -18.207 1.00 94.69 110 GLY A C 1
ATOM 819 O O . GLY A 1 110 ? 16.343 2.147 -18.872 1.00 94.69 110 GLY A O 1
ATOM 820 N N . VAL A 1 111 ? 14.181 2.736 -18.734 1.00 95.69 111 VAL A N 1
ATOM 821 C CA . VAL A 1 111 ? 14.066 3.193 -20.131 1.00 95.69 111 VAL A CA 1
ATOM 822 C C . VAL A 1 111 ? 15.044 4.339 -20.409 1.00 95.69 111 VAL A C 1
ATOM 824 O O . VAL A 1 111 ? 15.750 4.314 -21.420 1.00 95.69 111 VAL A O 1
ATOM 827 N N . GLY A 1 112 ? 15.143 5.314 -19.500 1.00 94.94 112 GLY A N 1
ATOM 828 C CA . GLY A 1 112 ? 16.093 6.423 -19.617 1.00 94.94 112 GLY A CA 1
ATOM 829 C C . GLY A 1 112 ? 17.550 5.956 -19.697 1.00 94.94 112 GLY A C 1
ATOM 830 O O . GLY A 1 112 ? 18.300 6.414 -20.561 1.00 94.94 112 GLY A O 1
ATOM 831 N N . LEU A 1 113 ? 17.942 4.996 -18.856 1.00 94.81 113 LEU A N 1
ATOM 832 C CA . LEU A 1 113 ? 19.281 4.403 -18.858 1.00 94.81 113 LEU A CA 1
ATOM 833 C C . LEU A 1 113 ? 19.562 3.617 -20.141 1.00 94.81 113 LEU A C 1
ATOM 835 O O . LEU A 1 113 ? 20.649 3.749 -20.702 1.00 94.81 113 LEU A O 1
ATOM 839 N N . VAL A 1 114 ? 18.591 2.860 -20.661 1.00 94.38 114 VAL A N 1
ATOM 840 C CA . VAL A 1 114 ? 18.743 2.161 -21.949 1.00 94.38 114 VAL A CA 1
ATOM 841 C C . VAL A 1 114 ? 19.003 3.158 -23.080 1.00 94.38 114 VAL A C 1
ATOM 843 O O . VAL A 1 114 ? 19.947 2.980 -23.854 1.00 94.38 114 VAL A O 1
ATOM 846 N N . LEU A 1 115 ? 18.224 4.241 -23.153 1.00 94.06 115 LEU A N 1
ATOM 847 C CA . LEU A 1 115 ? 18.394 5.279 -24.176 1.00 94.06 115 LEU A CA 1
ATOM 848 C C . LEU A 1 115 ? 19.732 6.019 -24.035 1.00 94.06 115 LEU A C 1
ATOM 850 O O . LEU A 1 115 ? 20.426 6.235 -25.032 1.00 94.06 115 LEU A O 1
ATOM 854 N N . ALA A 1 116 ? 20.128 6.367 -22.808 1.00 92.12 116 ALA A N 1
ATOM 855 C CA . ALA A 1 116 ? 21.411 7.009 -22.531 1.00 92.12 116 ALA A CA 1
ATOM 856 C C . ALA A 1 116 ? 22.590 6.100 -22.910 1.00 92.12 116 ALA A C 1
ATOM 858 O O . ALA A 1 116 ? 23.516 6.532 -23.602 1.00 92.12 116 ALA A O 1
ATOM 859 N N . GLY A 1 117 ? 22.532 4.824 -22.525 1.00 90.38 117 GLY A N 1
ATOM 860 C CA . GLY A 1 117 ? 23.526 3.823 -22.893 1.00 90.38 117 GLY A CA 1
ATOM 861 C C . GLY A 1 117 ? 23.629 3.651 -24.410 1.00 90.38 117 GLY A C 1
ATOM 862 O O . GLY A 1 117 ? 24.733 3.661 -24.956 1.00 90.38 117 GLY A O 1
ATOM 863 N N . TRP A 1 118 ? 22.502 3.620 -25.123 1.00 92.25 118 TRP A N 1
ATOM 864 C CA . TRP A 1 118 ? 22.497 3.572 -26.587 1.00 92.25 118 TRP A CA 1
ATOM 865 C C . TRP A 1 118 ? 23.126 4.818 -27.231 1.00 92.25 118 TRP A C 1
ATOM 867 O O . TRP A 1 118 ? 23.915 4.702 -28.174 1.00 92.25 118 TRP A O 1
ATOM 877 N N . GLY A 1 119 ? 22.843 6.009 -26.696 1.00 90.25 119 GLY A N 1
ATOM 878 C CA . GLY A 1 119 ? 23.450 7.263 -27.148 1.00 90.25 119 GLY A CA 1
ATOM 879 C C . GLY A 1 119 ? 24.974 7.276 -26.984 1.00 90.25 119 GLY A C 1
ATOM 880 O O . GLY A 1 119 ? 25.700 7.623 -27.921 1.00 90.25 119 GLY A O 1
ATOM 881 N N . ILE A 1 120 ? 25.476 6.825 -25.828 1.00 89.75 120 ILE A N 1
ATOM 882 C CA . ILE A 1 120 ? 26.921 6.691 -25.568 1.00 89.75 120 ILE A CA 1
ATOM 883 C C . ILE A 1 120 ? 27.539 5.657 -26.517 1.00 89.75 120 ILE A C 1
ATOM 885 O O . ILE A 1 120 ? 28.629 5.882 -27.050 1.00 89.75 120 ILE A O 1
ATOM 889 N N . TYR A 1 121 ? 26.845 4.542 -26.763 1.00 90.31 121 TYR A N 1
ATOM 890 C CA . TYR A 1 121 ? 27.316 3.492 -27.662 1.00 90.31 121 TYR A CA 1
ATOM 891 C C . TYR A 1 121 ? 27.503 4.018 -29.088 1.00 90.31 121 TYR A C 1
ATOM 893 O O . TYR A 1 121 ? 28.578 3.845 -29.663 1.00 90.31 121 TYR A O 1
ATOM 901 N N . LYS A 1 122 ? 26.500 4.728 -29.626 1.00 89.62 122 LYS A N 1
ATOM 902 C CA . LYS A 1 122 ? 26.569 5.354 -30.955 1.00 89.62 122 LYS A CA 1
ATOM 903 C C . LYS A 1 122 ? 27.670 6.407 -31.051 1.00 89.62 122 LYS A C 1
ATOM 905 O O . LYS A 1 122 ? 28.439 6.383 -32.006 1.00 89.62 122 LYS A O 1
ATOM 910 N N . LYS A 1 123 ? 27.793 7.291 -30.055 1.00 84.69 123 LYS A N 1
ATOM 911 C CA . LYS A 1 123 ? 28.843 8.325 -30.036 1.00 84.69 123 LYS A CA 1
ATOM 912 C C . LYS A 1 123 ? 30.252 7.734 -29.966 1.00 84.69 123 LYS A C 1
ATOM 914 O O . LYS A 1 123 ? 31.174 8.318 -30.503 1.00 84.69 123 LYS A O 1
ATOM 919 N N . SER A 1 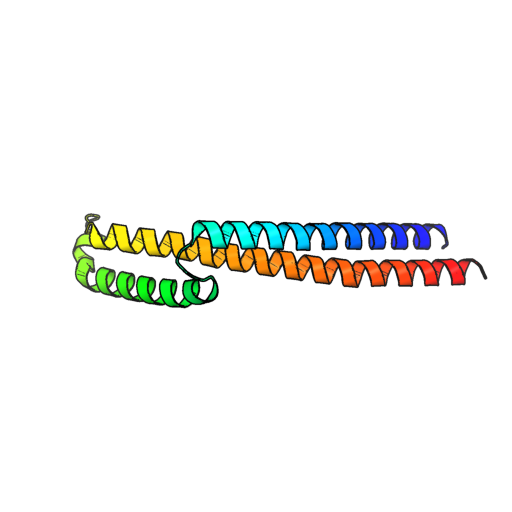124 ? 30.421 6.593 -29.299 1.00 72.81 124 SER A N 1
ATOM 920 C CA . SER A 1 124 ? 31.702 5.881 -29.234 1.00 72.81 124 SER A CA 1
ATOM 921 C C . SER A 1 124 ? 31.947 4.960 -30.441 1.00 72.81 124 SER A C 1
ATOM 923 O O . SER A 1 124 ? 32.983 4.284 -30.489 1.00 72.81 124 SER A O 1
ATOM 925 N N . ALA A 1 125 ? 30.965 4.831 -31.337 1.00 61.50 125 ALA A N 1
ATOM 926 C CA . ALA A 1 125 ? 31.060 4.075 -32.578 1.00 61.50 125 ALA A CA 1
ATOM 927 C C . ALA A 1 125 ? 31.480 4.941 -33.774 1.00 61.50 125 ALA A C 1
ATOM 929 O O . ALA A 1 125 ? 32.157 4.413 -34.654 1.00 61.50 125 ALA A O 1
ATOM 930 N N . ALA A 1 126 ? 31.094 6.222 -33.765 1.00 53.59 126 ALA A N 1
ATOM 931 C CA . ALA A 1 126 ? 31.667 7.285 -34.593 1.00 53.59 126 ALA A CA 1
ATOM 932 C C . ALA A 1 126 ? 33.082 7.656 -34.121 1.00 53.59 126 ALA A C 1
ATOM 934 O O . ALA A 1 126 ? 33.871 8.090 -34.985 1.00 53.59 126 ALA A O 1
#

Solvent-accessible surface area (backbone atoms only — not comparable to full-atom values): 6283 Å² total; per-residue (Å²): 104,50,66,57,14,52,51,37,27,51,52,9,50,51,31,30,55,51,10,53,50,31,37,53,52,19,52,53,50,49,49,53,48,48,68,72,46,59,92,53,52,83,85,48,46,59,63,51,34,53,55,37,47,53,49,42,54,52,45,46,67,76,39,45,70,39,48,74,70,73,55,63,52,71,66,53,54,52,44,45,52,50,36,52,52,40,51,51,51,52,50,49,55,49,50,28,52,49,35,32,51,50,10,52,50,29,30,55,51,8,52,51,31,31,54,50,13,49,52,45,32,53,63,62,70,108

Sequence (126 aa):
MRLLAVIVMIIGLASVVLGVIFIFQANAGNQEIIDQIAPLEISQVEDRYDQVDATVEQLKVAEGAALQAGNPSNSYLYVSAQRTSLGLTKSNIGNVKAARMNGIVDIVLGVGLVLAGWGIYKKSAA

Radius of gyration: 24.35 Å; Cα contacts (8 Å, |Δi|>4): 121; chains: 1; bounding box: 51×19×72 Å

Nearest PDB structures (foldseek):
  6yvv-assembly1_B  TM=4.759E-01  e=3.538E+00  Saccharomyces cerevisiae S288C
  6h2f-assembly1_I  TM=3.150E-01  e=5.147E+00  Aeromonas hydrophila subsp. hydrophila AL09-71
  6h2f-assembly1_A  TM=2.925E-01  e=5.430E+00  Aeromonas hydrophila subsp. hydrophila AL09-71

Secondary structure (DSSP, 8-state):
-HHHHHHHHHHHHHHHHHHHHHHHHHHHHHHHHHHHHTTS-TTHHHHHHHHHHHHHHHHHHHTHHHHHTT---HHHHHHHHHHHHHHHHHHHHHHHHHHHHHHHHHHHHHHHHHHHHHHHHHHTT-

Foldseek 3Di:
DLVVLVVLLVQLVVLLVLLVVLQVVLVVLVVVLPVVPPPDDPVCLVVVLVVLVVVLVVQCVVCVVCVVVVNRDPVNVVSVVVNVVSVVSNVSNVVSVVSNVSSVVSNVVSVVSNVVSVVVNVVVVD

Mean predicted aligned error: 6.54 Å